Protein AF-A0A9E5YJZ0-F1 (afdb_monomer_lite)

Secondary structure (DSSP, 8-state):
-HHHHHHHHHHHHHHHS-HHHHHHHHHHHHHHHHHH-S-HHHHHHHHHHHHHHHGGGSTTS-HHHHHHHHHHHHHH--PPPHHHHHHHHHHHHHHHHHHHHHHHHHHHHHH--

Radius of gyration: 15.77 Å; chains: 1; bounding box: 38×22×45 Å

Structure (mmCIF, N/CA/C/O backbone):
data_AF-A0A9E5YJZ0-F1
#
_entry.id   AF-A0A9E5YJZ0-F1
#
loop_
_atom_site.group_PDB
_atom_site.id
_atom_site.type_symbol
_atom_site.label_atom_id
_atom_site.label_alt_id
_atom_site.label_comp_id
_atom_site.label_asym_id
_atom_site.label_entity_id
_atom_site.label_seq_id
_atom_site.pdbx_PDB_ins_code
_atom_site.Cartn_x
_atom_site.Cartn_y
_atom_site.Cartn_z
_atom_site.occupancy
_atom_site.B_iso_or_equiv
_atom_site.auth_seq_id
_atom_site.auth_comp_id
_atom_site.auth_asym_id
_atom_site.auth_atom_id
_atom_site.pdbx_PDB_model_num
ATOM 1 N N . ALA A 1 1 ? 14.600 -0.022 -10.840 1.00 78.31 1 ALA A N 1
ATOM 2 C CA . ALA A 1 1 ? 14.396 1.320 -10.249 1.00 78.31 1 ALA A CA 1
ATOM 3 C C . ALA A 1 1 ? 12.945 1.779 -10.395 1.00 78.31 1 ALA A C 1
ATOM 5 O O . ALA A 1 1 ? 12.278 1.919 -9.381 1.00 78.31 1 ALA A O 1
ATOM 6 N N . LEU A 1 2 ? 12.432 1.933 -11.625 1.00 86.62 2 LEU A N 1
ATOM 7 C CA . LEU A 1 2 ? 11.056 2.395 -11.870 1.00 86.62 2 LEU A CA 1
ATOM 8 C C . LEU A 1 2 ? 9.983 1.508 -11.215 1.00 86.62 2 LEU A C 1
ATOM 10 O O . LEU A 1 2 ? 9.104 2.020 -10.536 1.00 86.62 2 LEU A O 1
ATOM 14 N N . THR A 1 3 ? 10.104 0.184 -11.345 1.00 89.62 3 THR A N 1
ATOM 15 C CA . THR A 1 3 ? 9.226 -0.805 -10.697 1.00 89.62 3 THR A CA 1
ATOM 16 C C . THR A 1 3 ? 9.110 -0.556 -9.192 1.00 89.62 3 THR A C 1
ATOM 18 O O . THR A 1 3 ? 8.024 -0.346 -8.668 1.00 89.62 3 THR A O 1
ATOM 21 N N . SER A 1 4 ? 10.242 -0.500 -8.491 1.00 91.75 4 SER A N 1
ATOM 22 C CA . SER A 1 4 ? 10.279 -0.277 -7.044 1.00 91.75 4 SER A CA 1
ATOM 23 C C . SER A 1 4 ? 9.716 1.092 -6.650 1.00 91.75 4 SER A C 1
ATOM 25 O O . SER A 1 4 ? 9.058 1.196 -5.620 1.00 91.75 4 SER A O 1
ATOM 27 N N . LEU A 1 5 ? 9.931 2.125 -7.474 1.00 93.12 5 LEU A N 1
ATOM 28 C CA . LEU A 1 5 ? 9.386 3.465 -7.245 1.00 93.12 5 LEU A CA 1
ATOM 29 C C . LEU A 1 5 ? 7.857 3.478 -7.340 1.00 93.12 5 LEU A C 1
ATOM 31 O O . LEU A 1 5 ? 7.199 3.988 -6.439 1.00 93.12 5 LEU A O 1
ATOM 35 N N . VAL A 1 6 ? 7.293 2.888 -8.397 1.00 94.44 6 VAL A N 1
ATOM 36 C CA . VAL A 1 6 ? 5.836 2.782 -8.571 1.00 94.44 6 VAL A CA 1
ATOM 37 C C . VAL A 1 6 ? 5.223 1.951 -7.444 1.00 94.44 6 VAL A C 1
ATOM 39 O O . VAL A 1 6 ? 4.211 2.353 -6.873 1.00 94.44 6 VAL A O 1
ATOM 42 N N . PHE A 1 7 ? 5.860 0.836 -7.072 1.00 96.44 7 PHE A N 1
ATOM 43 C CA . PHE A 1 7 ? 5.400 -0.030 -5.986 1.00 96.44 7 PHE A CA 1
ATOM 44 C C . PHE A 1 7 ? 5.319 0.711 -4.649 1.00 96.44 7 PHE A C 1
ATOM 46 O O . PHE A 1 7 ? 4.267 0.774 -4.018 1.00 96.44 7 PHE A O 1
ATOM 53 N N . LEU A 1 8 ? 6.446 1.282 -4.215 1.00 96.06 8 LEU A N 1
ATOM 54 C CA . LEU A 1 8 ? 6.555 1.921 -2.908 1.00 96.06 8 LEU A CA 1
ATOM 55 C C . LEU A 1 8 ? 5.771 3.232 -2.871 1.00 96.06 8 LEU A C 1
ATOM 57 O O . LEU A 1 8 ? 5.096 3.504 -1.885 1.00 96.06 8 LEU A O 1
ATOM 61 N N . GLY A 1 9 ? 5.811 4.015 -3.952 1.00 96.00 9 GLY A N 1
ATOM 62 C CA . GLY A 1 9 ? 5.064 5.265 -4.064 1.00 96.00 9 GLY A CA 1
ATOM 63 C C . GLY A 1 9 ? 3.558 5.041 -3.968 1.00 96.00 9 GLY A C 1
ATOM 64 O O . GLY A 1 9 ? 2.902 5.662 -3.133 1.00 96.00 9 GLY A O 1
ATOM 65 N N . SER A 1 10 ? 3.013 4.108 -4.756 1.00 96.56 10 SER A N 1
ATOM 66 C CA . SER A 1 10 ? 1.582 3.779 -4.690 1.00 96.56 10 SER A CA 1
ATOM 67 C C . SER A 1 10 ? 1.179 3.208 -3.331 1.00 96.56 10 SER A C 1
ATOM 69 O O . SER A 1 10 ? 0.132 3.586 -2.813 1.00 96.56 10 SER A O 1
ATOM 71 N N . GLY A 1 11 ? 2.019 2.377 -2.707 1.00 96.38 11 GLY A N 1
ATOM 72 C CA . GLY A 1 11 ? 1.740 1.837 -1.377 1.00 96.38 11 GLY A CA 1
ATOM 73 C C . GLY A 1 11 ? 1.741 2.888 -0.268 1.00 96.38 11 GLY A C 1
ATOM 74 O O . GLY A 1 11 ? 0.832 2.902 0.558 1.00 96.38 11 GLY A O 1
ATOM 75 N N . ILE A 1 12 ? 2.704 3.815 -0.270 1.00 95.69 12 ILE A N 1
ATOM 76 C CA . ILE A 1 12 ? 2.750 4.911 0.710 1.00 95.69 12 ILE A CA 1
ATOM 77 C C . ILE A 1 12 ? 1.539 5.828 0.533 1.00 95.69 12 ILE A C 1
ATOM 79 O O . ILE A 1 12 ? 0.864 6.140 1.511 1.00 95.69 12 ILE A O 1
ATOM 83 N N . ILE A 1 13 ? 1.225 6.228 -0.701 1.00 96.31 13 ILE A N 1
ATOM 84 C CA . ILE A 1 13 ? 0.072 7.099 -0.964 1.00 96.31 13 ILE A CA 1
ATOM 85 C C . ILE A 1 13 ? -1.226 6.380 -0.576 1.00 96.31 13 ILE A C 1
ATOM 87 O O . ILE A 1 13 ? -2.079 6.978 0.078 1.00 96.31 13 ILE A O 1
ATOM 91 N N . SER A 1 14 ? -1.352 5.088 -0.894 1.00 96.19 14 SER A N 1
ATOM 92 C CA . SER A 1 14 ? -2.529 4.297 -0.527 1.00 96.19 14 SER A CA 1
ATOM 93 C C . SER A 1 14 ? -2.634 4.023 0.970 1.00 96.19 14 SER A C 1
ATOM 95 O O . SER A 1 14 ? -3.719 3.777 1.474 1.00 96.19 14 SER A O 1
ATOM 97 N N . SER A 1 15 ? -1.544 4.118 1.729 1.00 94.38 15 SER A N 1
ATOM 98 C CA . SER A 1 15 ? -1.656 4.084 3.188 1.00 94.38 15 SER A CA 1
ATOM 99 C C . SER A 1 15 ? -2.398 5.309 3.738 1.00 94.38 15 SER A C 1
ATOM 101 O O . SER A 1 15 ? -2.937 5.245 4.834 1.00 94.38 15 SER A O 1
ATOM 103 N N . CYS A 1 16 ? -2.485 6.410 2.989 1.00 93.88 16 CYS A N 1
ATOM 104 C CA . CYS A 1 16 ? -3.216 7.616 3.388 1.00 93.88 16 CYS A CA 1
ATOM 105 C C . CYS A 1 16 ? -4.559 7.782 2.661 1.00 93.88 16 CYS A C 1
ATOM 107 O O . 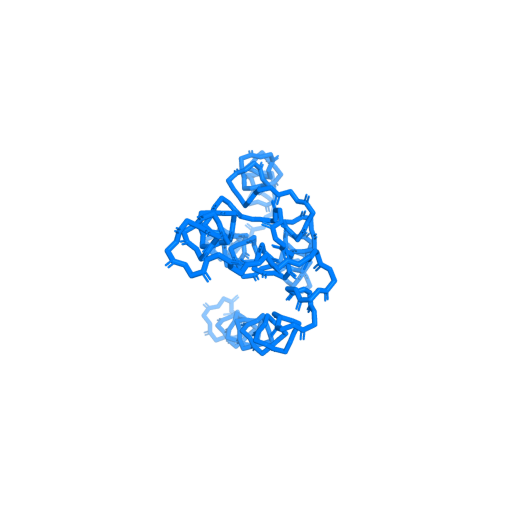CYS A 1 16 ? -5.435 8.485 3.161 1.00 93.88 16 CYS A O 1
ATOM 109 N N . LEU A 1 17 ? -4.709 7.180 1.480 1.00 93.12 17 LEU A N 1
ATOM 110 C CA . LEU A 1 17 ? -5.855 7.328 0.580 1.00 93.12 17 LEU A CA 1
ATOM 111 C C . LEU A 1 17 ? -6.370 5.957 0.143 1.00 93.12 17 LEU A C 1
ATOM 113 O O . LEU A 1 17 ? -5.594 5.022 0.018 1.00 93.12 17 LEU A O 1
ATOM 117 N N . ASP A 1 18 ? -7.656 5.845 -0.179 1.00 93.75 18 ASP A N 1
ATOM 118 C CA . ASP A 1 18 ? -8.214 4.577 -0.656 1.00 93.75 18 ASP A CA 1
ATOM 119 C C . ASP A 1 18 ? -7.482 4.046 -1.905 1.00 93.75 18 ASP A C 1
ATOM 121 O O . ASP A 1 18 ? -7.199 4.787 -2.856 1.00 93.75 18 ASP A O 1
ATOM 125 N N . ASN A 1 19 ? -7.188 2.745 -1.908 1.00 94.50 19 ASN A N 1
ATOM 126 C CA . ASN A 1 19 ? -6.443 2.080 -2.977 1.00 94.50 19 ASN A CA 1
ATOM 127 C C . ASN A 1 19 ? -7.081 2.252 -4.365 1.00 94.50 19 ASN A C 1
ATOM 129 O O . ASN A 1 19 ? -6.348 2.378 -5.350 1.00 94.50 19 ASN A O 1
ATOM 133 N N . VAL A 1 20 ? -8.412 2.330 -4.470 1.00 94.62 20 VAL A N 1
ATOM 134 C CA . VAL A 1 20 ? -9.093 2.571 -5.754 1.00 94.62 20 VAL A CA 1
ATOM 135 C C . VAL A 1 20 ? -8.791 3.975 -6.271 1.00 94.62 20 VAL A C 1
ATOM 137 O O . VAL A 1 20 ? -8.488 4.143 -7.455 1.00 94.62 20 VAL A O 1
ATOM 140 N N . VAL A 1 21 ? -8.813 4.978 -5.389 1.00 94.44 21 VAL A N 1
ATOM 141 C CA . VAL A 1 21 ? -8.511 6.374 -5.741 1.00 94.44 21 VAL A CA 1
ATOM 142 C C . VAL A 1 21 ? -7.060 6.511 -6.193 1.00 94.44 21 VAL A C 1
ATOM 144 O O . VAL A 1 21 ? -6.796 7.141 -7.218 1.00 94.44 21 VAL A O 1
ATOM 147 N N . VAL A 1 22 ? -6.121 5.882 -5.477 1.00 96.25 22 VAL A N 1
ATOM 148 C CA . VAL A 1 22 ? -4.694 5.917 -5.836 1.00 96.25 22 VAL A CA 1
ATOM 149 C C . VAL A 1 22 ? -4.447 5.267 -7.190 1.00 96.25 22 VAL A C 1
ATOM 151 O O . VAL A 1 22 ? -3.768 5.856 -8.034 1.00 96.25 22 VAL A O 1
ATOM 154 N N . VAL A 1 23 ? -5.021 4.087 -7.433 1.00 96.50 23 VAL A N 1
ATOM 155 C CA . VAL A 1 23 ? -4.900 3.420 -8.735 1.00 96.50 23 VAL A CA 1
ATOM 156 C C . VAL A 1 23 ? -5.480 4.310 -9.829 1.00 96.50 23 VAL A C 1
ATOM 158 O O . VAL A 1 23 ? -4.773 4.601 -10.792 1.00 96.50 23 VAL A O 1
ATOM 161 N N . ALA A 1 24 ? -6.708 4.809 -9.662 1.00 96.75 24 ALA A N 1
ATOM 162 C CA . ALA A 1 24 ? -7.377 5.647 -10.654 1.00 96.75 24 ALA A CA 1
ATOM 163 C C . ALA A 1 24 ? -6.576 6.915 -10.995 1.00 96.75 24 ALA A C 1
ATOM 165 O O . ALA A 1 24 ? -6.387 7.224 -12.173 1.00 96.75 24 ALA A O 1
ATOM 166 N N . ALA A 1 25 ? -6.046 7.604 -9.982 1.00 96.06 25 ALA A N 1
ATOM 167 C CA . ALA A 1 25 ? -5.225 8.801 -10.163 1.00 96.06 25 ALA A CA 1
ATOM 168 C C . ALA A 1 25 ? -3.887 8.507 -10.863 1.00 96.06 25 ALA A C 1
ATOM 170 O O . ALA A 1 25 ? -3.358 9.359 -11.576 1.00 96.06 25 ALA A O 1
ATOM 171 N N . THR A 1 26 ? -3.348 7.297 -10.692 1.00 96.06 26 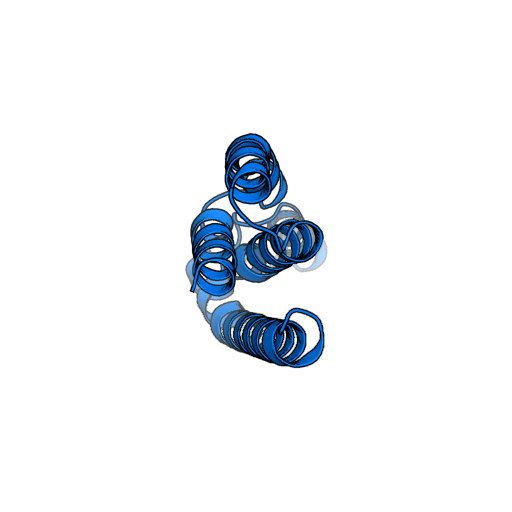THR A N 1
ATOM 172 C CA . THR A 1 26 ? -2.038 6.911 -11.240 1.00 96.06 26 THR A CA 1
ATOM 173 C C . THR A 1 26 ? -2.138 6.294 -12.642 1.00 96.06 26 THR A C 1
ATOM 175 O O . THR A 1 26 ? -1.129 6.220 -13.339 1.00 96.06 26 THR A O 1
ATOM 178 N N . ILE A 1 27 ? -3.333 5.912 -13.120 1.00 95.19 27 ILE A N 1
ATOM 179 C CA . ILE A 1 27 ? -3.554 5.397 -14.489 1.00 95.19 27 ILE A CA 1
ATOM 180 C C . ILE A 1 27 ? -2.872 6.243 -15.583 1.00 95.19 27 ILE A C 1
ATOM 182 O O . ILE A 1 27 ? -2.159 5.646 -16.395 1.00 95.19 27 ILE A O 1
ATOM 186 N N . PRO A 1 28 ? -3.062 7.579 -15.672 1.00 94.44 28 PRO A N 1
ATOM 187 C CA . PRO A 1 28 ? -2.413 8.374 -16.718 1.00 94.44 28 PRO A CA 1
ATOM 188 C C . PRO A 1 28 ? -0.884 8.318 -16.613 1.00 94.44 28 PRO A C 1
ATOM 190 O O . PRO A 1 28 ? -0.214 8.096 -17.615 1.00 94.44 28 PRO A O 1
ATOM 193 N N . ILE A 1 29 ? -0.343 8.381 -15.392 1.00 93.00 29 ILE A N 1
ATOM 194 C CA . ILE A 1 29 ? 1.101 8.305 -15.133 1.00 93.00 29 ILE A CA 1
ATOM 195 C C . ILE A 1 29 ? 1.660 6.958 -15.605 1.00 93.00 29 ILE A C 1
ATOM 197 O O . ILE A 1 29 ? 2.687 6.916 -16.279 1.00 93.00 29 ILE A O 1
ATOM 201 N N . ILE A 1 30 ? 0.983 5.845 -15.298 1.00 93.75 30 ILE A N 1
ATOM 202 C CA . ILE A 1 30 ? 1.410 4.522 -15.772 1.00 93.75 30 ILE A CA 1
ATOM 203 C C . ILE A 1 30 ? 1.376 4.448 -17.297 1.00 93.75 30 ILE A C 1
ATOM 205 O O . ILE A 1 30 ? 2.320 3.928 -17.885 1.00 93.75 30 ILE A O 1
ATOM 209 N N . LYS A 1 31 ? 0.342 4.985 -17.955 1.00 92.06 31 LYS A N 1
ATOM 210 C CA . LYS A 1 31 ? 0.262 4.995 -19.426 1.00 92.06 31 LYS A CA 1
ATOM 211 C C . LYS A 1 31 ? 1.438 5.740 -20.062 1.00 92.06 31 LYS A C 1
ATOM 213 O O . LYS A 1 31 ? 2.026 5.217 -21.008 1.00 92.06 31 LYS A O 1
ATOM 218 N N . ASP A 1 32 ? 1.821 6.886 -19.509 1.00 91.44 32 ASP A N 1
ATOM 219 C CA . ASP A 1 32 ? 2.967 7.658 -20.001 1.00 91.44 32 ASP A CA 1
ATOM 220 C C . ASP A 1 32 ? 4.290 6.909 -19.776 1.00 91.44 32 ASP A C 1
ATOM 222 O O . ASP A 1 32 ? 5.122 6.816 -20.680 1.00 91.44 32 ASP A O 1
ATOM 226 N N . LEU A 1 33 ? 4.464 6.280 -18.607 1.00 90.12 33 LEU A N 1
ATOM 227 C CA . LEU A 1 33 ? 5.645 5.465 -18.292 1.00 90.12 33 LEU A CA 1
ATOM 228 C C . LEU A 1 33 ? 5.773 4.225 -19.192 1.00 90.12 33 LEU A C 1
ATOM 230 O O . LEU A 1 33 ? 6.878 3.816 -19.544 1.00 90.12 33 LEU A O 1
ATOM 234 N N . ILE A 1 34 ? 4.646 3.634 -19.576 1.00 88.94 34 ILE A N 1
ATOM 235 C CA . ILE A 1 34 ? 4.553 2.500 -20.504 1.00 88.94 34 ILE A CA 1
ATOM 236 C C . ILE A 1 34 ? 4.895 2.914 -21.940 1.00 88.94 34 ILE A C 1
ATOM 238 O O . ILE A 1 34 ? 5.399 2.094 -22.708 1.00 88.94 34 ILE A O 1
ATOM 242 N N . ALA A 1 35 ? 4.628 4.162 -22.329 1.00 84.62 35 ALA A N 1
ATOM 243 C CA . ALA A 1 35 ? 4.965 4.661 -23.661 1.00 84.62 35 ALA A CA 1
ATOM 244 C C . ALA A 1 35 ? 6.483 4.810 -23.857 1.00 84.62 35 ALA A C 1
ATOM 246 O O . ALA A 1 35 ? 6.986 4.611 -24.961 1.00 84.62 35 ALA A O 1
ATOM 247 N N . ILE A 1 36 ? 7.210 5.111 -22.778 1.00 82.88 36 ILE A N 1
ATOM 248 C CA . ILE A 1 36 ? 8.667 5.312 -22.786 1.00 82.88 36 ILE A CA 1
ATOM 249 C C . ILE A 1 36 ? 9.470 4.069 -22.373 1.00 82.88 36 ILE A C 1
ATOM 251 O O . ILE A 1 36 ? 10.693 4.070 -22.497 1.00 82.88 36 ILE A O 1
ATOM 255 N N . ASN A 1 37 ? 8.821 3.016 -21.862 1.00 74.88 37 ASN A N 1
ATOM 256 C CA . ASN A 1 37 ? 9.494 1.850 -21.289 1.00 74.88 37 ASN A CA 1
ATOM 257 C C . ASN A 1 37 ? 8.942 0.527 -21.851 1.00 74.88 37 ASN A C 1
ATOM 259 O O . ASN A 1 37 ? 7.739 0.353 -22.018 1.00 74.88 37 ASN A O 1
ATOM 263 N N . GLN A 1 38 ? 9.823 -0.440 -22.116 1.00 66.75 38 GLN A N 1
ATOM 264 C CA . GLN A 1 38 ? 9.470 -1.729 -22.735 1.00 66.75 38 GLN A CA 1
ATOM 265 C C . GLN A 1 38 ? 8.696 -2.668 -21.784 1.00 66.75 38 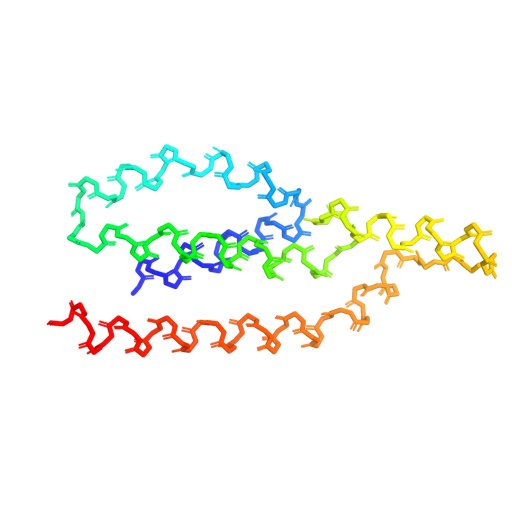GLN A C 1
ATOM 267 O O . GLN A 1 38 ? 8.072 -3.632 -22.220 1.00 66.75 38 GLN A O 1
ATOM 272 N N . VAL A 1 39 ? 8.683 -2.376 -20.480 1.00 69.19 39 VAL A N 1
ATOM 273 C CA . VAL A 1 39 ? 8.184 -3.268 -19.419 1.00 69.19 39 VAL A CA 1
ATOM 274 C C . VAL A 1 39 ? 6.715 -2.965 -19.089 1.00 69.19 39 VAL A C 1
ATOM 276 O O . VAL A 1 39 ? 6.359 -2.605 -17.964 1.00 69.19 39 VAL A O 1
ATOM 279 N N . ARG A 1 40 ? 5.854 -3.052 -20.109 1.00 76.69 40 ARG A N 1
ATOM 280 C CA . ARG A 1 40 ? 4.484 -2.511 -20.055 1.00 76.69 40 ARG A CA 1
ATOM 281 C C . ARG A 1 40 ? 3.586 -3.184 -19.024 1.00 76.69 40 ARG A C 1
ATOM 283 O O . ARG A 1 40 ? 2.933 -2.511 -18.235 1.00 76.69 40 ARG A O 1
ATOM 290 N N . GLU A 1 41 ? 3.537 -4.510 -19.041 1.00 83.31 41 GLU A N 1
ATOM 291 C CA . GLU A 1 41 ? 2.586 -5.265 -18.220 1.00 83.31 41 GLU A CA 1
ATOM 292 C C . GLU A 1 41 ? 2.960 -5.234 -16.742 1.00 83.31 41 GLU A C 1
ATOM 294 O O . GLU A 1 41 ? 2.097 -5.146 -15.871 1.00 83.31 41 GLU A O 1
ATOM 299 N N . MET A 1 42 ? 4.259 -5.235 -16.448 1.00 88.69 42 MET A N 1
ATOM 300 C CA . MET A 1 42 ? 4.745 -5.269 -15.078 1.00 88.69 42 MET A CA 1
ATOM 301 C C . MET A 1 42 ? 4.343 -4.019 -14.287 1.00 88.69 42 MET A C 1
ATOM 303 O O . MET A 1 42 ? 3.984 -4.136 -13.121 1.00 88.69 42 MET A O 1
ATOM 307 N N . LEU A 1 43 ? 4.356 -2.831 -14.904 1.00 91.94 43 LEU A N 1
ATOM 308 C CA . LEU A 1 43 ? 4.006 -1.582 -14.217 1.00 91.94 43 LEU A CA 1
ATOM 309 C C . LEU A 1 43 ? 2.561 -1.579 -13.693 1.00 91.94 43 LEU A C 1
ATOM 311 O O . LEU A 1 43 ? 2.319 -1.057 -12.605 1.00 91.94 43 LEU A O 1
ATOM 315 N N . TRP A 1 44 ? 1.626 -2.216 -14.406 1.00 93.31 44 TRP A N 1
ATOM 316 C CA . TRP A 1 44 ? 0.243 -2.375 -13.944 1.00 93.31 44 TRP A CA 1
ATOM 317 C C . TRP A 1 44 ? 0.149 -3.251 -12.701 1.00 93.31 44 TRP A C 1
ATOM 319 O O . TRP A 1 44 ? -0.499 -2.874 -11.724 1.00 93.31 44 TRP A O 1
ATOM 329 N N . TRP A 1 45 ? 0.831 -4.396 -12.714 1.00 93.81 45 TRP A N 1
ATOM 330 C CA . TRP A 1 45 ? 0.850 -5.308 -11.572 1.00 93.81 45 TRP A CA 1
ATOM 331 C C . TRP A 1 45 ? 1.486 -4.664 -10.351 1.00 93.81 45 TRP A C 1
ATOM 333 O O . TRP A 1 45 ? 0.984 -4.776 -9.239 1.00 93.81 45 TRP A O 1
ATOM 343 N N . VAL A 1 46 ? 2.572 -3.938 -10.562 1.00 94.94 46 VAL A N 1
ATOM 344 C CA . VAL A 1 46 ? 3.322 -3.327 -9.474 1.00 94.94 46 VAL A CA 1
ATOM 345 C C . VAL A 1 46 ? 2.538 -2.166 -8.851 1.00 94.94 46 VAL A C 1
ATOM 347 O O . VAL A 1 46 ? 2.548 -2.030 -7.629 1.00 94.94 46 VAL A O 1
ATOM 350 N N . LEU A 1 47 ? 1.800 -1.385 -9.652 1.00 96.44 47 LEU A N 1
ATOM 351 C CA . LEU A 1 47 ? 0.836 -0.399 -9.147 1.00 96.44 47 LEU A CA 1
ATOM 352 C C . LEU A 1 47 ? -0.278 -1.075 -8.332 1.00 96.44 47 LEU A C 1
ATOM 354 O O . LEU A 1 47 ? -0.563 -0.645 -7.216 1.00 96.44 47 LEU A O 1
ATOM 358 N N . LEU A 1 48 ? -0.896 -2.128 -8.878 1.00 95.56 48 LEU A N 1
ATOM 359 C CA . LEU A 1 48 ? -2.004 -2.836 -8.234 1.00 95.56 48 LEU A CA 1
ATOM 360 C C . LEU A 1 48 ? -1.591 -3.398 -6.868 1.00 95.56 48 LEU A C 1
ATOM 362 O O . LEU A 1 48 ? -2.251 -3.149 -5.863 1.00 95.56 48 LEU A O 1
ATOM 366 N N . PHE A 1 49 ? -0.484 -4.141 -6.825 1.00 96.25 49 PHE A N 1
ATOM 367 C CA . PHE A 1 49 ? 0.012 -4.749 -5.594 1.00 96.25 49 PHE A CA 1
ATOM 368 C C . PHE A 1 49 ? 0.540 -3.703 -4.609 1.00 96.25 49 PHE A C 1
ATOM 370 O O . PHE A 1 49 ? 0.305 -3.838 -3.410 1.00 96.25 49 PHE A O 1
ATOM 377 N N . GLY A 1 50 ? 1.214 -2.657 -5.098 1.00 96.50 50 GLY A N 1
ATOM 378 C CA . GLY A 1 50 ? 1.694 -1.558 -4.264 1.00 96.50 50 GLY A CA 1
ATOM 379 C C . GLY A 1 50 ? 0.543 -0.865 -3.540 1.00 96.50 50 GLY A C 1
ATOM 380 O O . GLY A 1 50 ? 0.534 -0.832 -2.309 1.00 96.50 50 GLY A O 1
ATOM 381 N N . ALA A 1 51 ? -0.467 -0.405 -4.283 1.00 97.00 51 ALA A N 1
ATOM 382 C CA . ALA A 1 51 ? -1.642 0.256 -3.718 1.00 97.00 51 ALA A CA 1
ATOM 383 C C . ALA A 1 51 ? -2.426 -0.666 -2.767 1.00 97.00 51 ALA A C 1
ATOM 385 O O . ALA A 1 51 ? -2.681 -0.301 -1.622 1.00 97.00 51 ALA A O 1
ATOM 386 N N . CYS A 1 52 ? -2.759 -1.890 -3.187 1.00 95.31 52 CYS A N 1
ATOM 387 C CA . CYS A 1 52 ? -3.567 -2.796 -2.366 1.00 95.31 52 CYS A CA 1
ATOM 388 C C . CYS A 1 52 ? -2.865 -3.252 -1.080 1.00 95.31 52 CYS A C 1
ATOM 390 O O . CYS A 1 52 ? -3.522 -3.385 -0.051 1.00 95.31 52 CYS A O 1
ATOM 392 N N . PHE A 1 53 ? -1.553 -3.503 -1.108 1.00 96.19 53 PHE A N 1
ATOM 393 C CA . PHE A 1 53 ? -0.833 -3.924 0.099 1.00 96.19 53 PHE A CA 1
ATOM 394 C C . PHE A 1 53 ? -0.485 -2.744 1.003 1.00 96.19 53 PHE A C 1
ATOM 396 O O . PHE A 1 53 ? -0.569 -2.879 2.222 1.00 96.19 53 PHE A O 1
ATOM 403 N N . GLY A 1 54 ? -0.158 -1.584 0.431 1.00 95.44 54 GLY A N 1
ATOM 404 C CA . GLY A 1 54 ? 0.080 -0.367 1.206 1.00 95.44 54 GLY A CA 1
ATOM 405 C C . GLY A 1 54 ? -1.176 0.169 1.898 1.00 95.44 54 GLY A C 1
ATOM 406 O O . GLY A 1 54 ? -1.096 0.616 3.042 1.00 95.44 54 GLY A O 1
ATOM 407 N N . GLY A 1 55 ? -2.347 0.045 1.264 1.00 95.56 55 GLY A N 1
ATOM 408 C CA . GLY A 1 55 ? -3.634 0.466 1.831 1.00 95.56 55 GLY A CA 1
ATOM 409 C C . GLY A 1 55 ? -4.049 -0.262 3.113 1.00 95.56 55 GLY A C 1
ATOM 410 O O . GLY A 1 55 ? -4.876 0.244 3.867 1.00 95.56 55 GLY A O 1
ATOM 411 N N . ASN A 1 56 ? -3.434 -1.405 3.424 1.00 96.06 56 ASN A N 1
ATOM 412 C CA . ASN A 1 56 ? -3.703 -2.148 4.658 1.00 96.06 56 ASN A CA 1
ATOM 413 C C . ASN A 1 56 ? -3.018 -1.552 5.900 1.00 96.06 56 ASN A C 1
ATOM 415 O O . ASN A 1 56 ? -3.413 -1.865 7.025 1.00 96.06 56 ASN A O 1
ATOM 419 N N . LEU A 1 57 ? -2.020 -0.680 5.713 1.00 96.44 57 LEU A N 1
ATOM 420 C CA . LEU A 1 57 ? -1.227 -0.113 6.806 1.00 96.44 57 LEU A CA 1
ATOM 421 C C . LEU A 1 57 ? -2.041 0.810 7.724 1.00 96.44 57 LEU A C 1
ATOM 423 O O . LEU A 1 57 ? -1.739 0.934 8.908 1.00 96.44 57 LEU A O 1
ATOM 427 N N . THR A 1 58 ? -3.071 1.478 7.206 1.00 96.12 58 THR A N 1
ATOM 428 C CA . THR A 1 58 ? -3.919 2.358 8.017 1.00 96.12 58 THR A CA 1
ATOM 429 C C . THR A 1 58 ? -5.389 1.993 7.880 1.00 96.12 58 THR A C 1
ATOM 431 O O . THR A 1 58 ? -5.818 1.394 6.897 1.00 96.12 58 THR A O 1
ATOM 434 N N . ILE A 1 59 ? -6.189 2.405 8.866 1.00 95.00 59 ILE A N 1
ATOM 435 C CA . ILE A 1 59 ? -7.643 2.190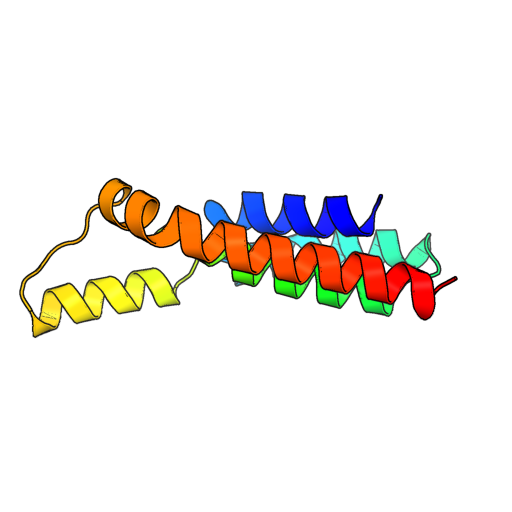 8.855 1.00 95.00 59 ILE A CA 1
ATOM 436 C C . ILE A 1 59 ? -8.297 2.824 7.624 1.00 95.00 59 ILE A C 1
ATOM 438 O O . ILE A 1 59 ? -9.247 2.274 7.086 1.00 95.00 59 ILE A O 1
ATOM 442 N N . ILE A 1 60 ? -7.808 3.986 7.192 1.00 94.25 60 ILE A N 1
ATOM 443 C CA . ILE A 1 60 ? -8.430 4.781 6.125 1.00 94.25 60 ILE A CA 1
ATOM 444 C C . ILE A 1 60 ? -7.929 4.410 4.724 1.00 94.25 60 ILE A C 1
ATOM 446 O O . ILE A 1 60 ? -8.531 4.832 3.743 1.00 94.25 60 ILE A O 1
ATOM 450 N N . GLY A 1 61 ? -6.842 3.638 4.624 1.00 92.31 61 GLY A N 1
ATOM 451 C CA . GLY A 1 61 ? -6.209 3.291 3.348 1.00 92.31 61 GLY A CA 1
ATOM 452 C C . GLY A 1 61 ? -7.014 2.318 2.482 1.00 92.31 61 GLY A C 1
ATOM 453 O O . GLY A 1 61 ? -6.729 2.157 1.296 1.00 92.31 61 GLY A O 1
ATOM 454 N N . SER A 1 62 ? -8.040 1.676 3.047 1.00 94.56 62 SER A N 1
ATOM 455 C CA . SER A 1 62 ? -8.983 0.861 2.287 1.00 94.56 62 SER A CA 1
ATOM 456 C C . SER A 1 62 ? -10.357 0.840 2.939 1.00 94.56 62 SER A C 1
ATOM 458 O O . SER A 1 62 ? -10.492 0.709 4.160 1.00 94.56 62 SER A O 1
ATOM 460 N N . THR A 1 63 ? -11.393 0.859 2.104 1.00 93.81 63 THR A N 1
ATOM 461 C CA . THR A 1 63 ? -12.780 0.636 2.536 1.00 93.81 63 THR A CA 1
ATOM 462 C C . THR A 1 63 ? -12.974 -0.666 3.323 1.00 93.81 63 THR A C 1
ATOM 464 O O . THR A 1 63 ? -13.752 -0.689 4.277 1.00 93.81 63 THR A O 1
ATOM 467 N N . ALA A 1 64 ? -12.229 -1.731 3.004 1.00 94.00 64 ALA A N 1
ATOM 468 C CA . ALA A 1 64 ? -12.309 -3.005 3.721 1.00 94.00 64 ALA A CA 1
ATOM 469 C C . ALA A 1 64 ? -11.906 -2.878 5.202 1.00 94.00 64 ALA A C 1
ATOM 471 O O . ALA A 1 64 ? -12.544 -3.480 6.067 1.00 94.00 64 ALA A O 1
ATOM 472 N N . ASN A 1 65 ? -10.898 -2.056 5.509 1.00 95.12 65 ASN A N 1
ATOM 473 C CA . ASN A 1 65 ? -10.420 -1.841 6.879 1.00 95.12 65 ASN A CA 1
ATOM 474 C C . ASN A 1 65 ? -11.484 -1.125 7.721 1.00 95.12 65 ASN A C 1
ATOM 476 O O . ASN A 1 65 ? -11.761 -1.515 8.857 1.00 95.12 65 ASN A O 1
ATOM 480 N N . ILE A 1 66 ? -12.135 -0.119 7.130 1.00 94.00 66 ILE A N 1
ATOM 481 C CA . ILE A 1 66 ?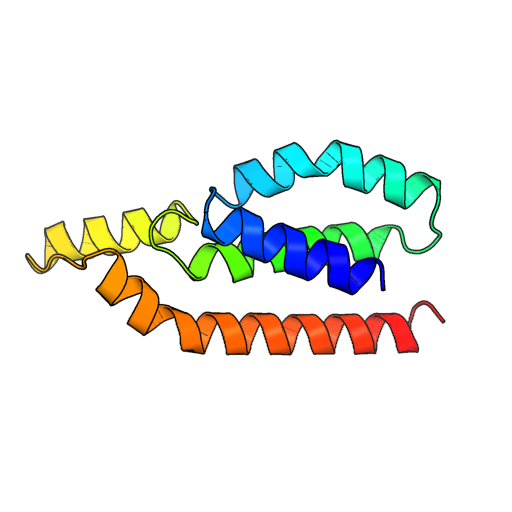 -13.244 0.617 7.751 1.00 94.00 66 ILE A CA 1
ATOM 482 C C . ILE A 1 66 ? -14.425 -0.325 8.017 1.00 94.00 66 ILE A C 1
ATOM 484 O O . ILE A 1 66 ? -14.980 -0.320 9.116 1.00 94.00 66 ILE A O 1
ATOM 488 N N . ILE A 1 67 ? -14.786 -1.173 7.047 1.00 95.00 67 ILE A N 1
ATOM 489 C CA . ILE A 1 67 ? -15.869 -2.157 7.202 1.00 95.00 67 ILE A CA 1
ATOM 490 C C . ILE A 1 67 ? -15.534 -3.175 8.299 1.00 95.00 67 ILE A C 1
ATOM 492 O O . ILE A 1 67 ? -16.412 -3.522 9.093 1.00 95.00 67 ILE A O 1
ATOM 496 N N . ALA A 1 68 ? -14.282 -3.633 8.384 1.00 94.19 68 ALA A N 1
ATOM 497 C CA . ALA A 1 68 ? -13.844 -4.569 9.417 1.00 94.19 68 ALA A CA 1
ATOM 498 C C . ALA A 1 68 ? -14.024 -3.980 10.824 1.00 94.19 68 ALA A C 1
ATOM 500 O O . ALA A 1 68 ? -14.582 -4.641 11.702 1.00 94.19 68 ALA A O 1
ATOM 501 N N . ILE A 1 69 ? -13.623 -2.721 11.026 1.00 94.81 69 ILE A N 1
ATOM 502 C CA . ILE A 1 69 ? -13.812 -2.027 12.307 1.00 94.81 69 ILE A CA 1
ATOM 503 C C . ILE A 1 69 ? -15.290 -1.761 12.580 1.00 94.81 69 ILE A C 1
ATOM 505 O O . ILE A 1 69 ? -15.749 -2.048 13.681 1.00 94.81 69 ILE A O 1
ATOM 509 N N . GLY A 1 70 ? -16.061 -1.307 11.590 1.00 94.25 70 GLY A N 1
ATOM 510 C CA . GLY A 1 70 ? -17.499 -1.087 11.762 1.00 94.25 70 GLY A CA 1
ATOM 511 C C . GLY A 1 70 ? -18.254 -2.370 12.128 1.00 94.25 70 GLY A C 1
ATOM 512 O O . GLY A 1 70 ? -19.170 -2.347 12.948 1.00 94.25 70 GLY A O 1
ATOM 513 N N . THR A 1 71 ? -17.832 -3.511 11.578 1.00 94.88 71 THR A N 1
ATOM 514 C CA . THR A 1 71 ? -18.389 -4.826 11.933 1.00 94.88 71 THR A CA 1
ATOM 515 C C . THR A 1 71 ? -17.989 -5.228 13.354 1.00 94.88 71 THR A C 1
ATOM 517 O O . THR A 1 71 ? -18.833 -5.680 14.125 1.00 94.88 71 THR A O 1
ATOM 520 N N . LEU A 1 72 ? -16.730 -5.007 13.746 1.00 94.75 72 LEU A N 1
ATOM 521 C CA . LEU A 1 72 ? -16.257 -5.277 15.107 1.00 94.75 72 LEU A CA 1
ATOM 522 C C . LEU A 1 72 ? -16.978 -4.417 16.159 1.00 94.75 72 LEU A C 1
ATOM 524 O O . LEU A 1 72 ? -17.370 -4.927 17.213 1.00 94.75 72 LEU A O 1
ATOM 528 N N . GLU A 1 73 ? -17.184 -3.135 15.870 1.00 94.44 73 GLU A N 1
ATOM 529 C CA . GLU A 1 73 ? -17.925 -2.212 16.731 1.00 94.44 73 GLU A CA 1
ATOM 530 C C . GLU A 1 73 ? -19.381 -2.654 16.886 1.00 94.44 73 GLU A C 1
ATOM 532 O O . GLU A 1 73 ? -19.898 -2.693 18.006 1.00 94.44 73 GLU A O 1
ATOM 537 N N . LYS A 1 74 ? -20.019 -3.059 15.782 1.00 94.38 74 LYS A N 1
ATOM 538 C CA . LYS A 1 74 ? -21.400 -3.548 15.775 1.00 94.38 74 LYS A CA 1
ATOM 539 C C . LYS A 1 74 ? -21.569 -4.848 16.567 1.00 94.38 74 LYS A C 1
ATOM 541 O O . LYS A 1 74 ? -22.477 -4.936 17.393 1.00 94.38 74 LYS A O 1
ATOM 546 N N . ASP A 1 75 ? -20.708 -5.837 16.337 1.00 95.75 75 ASP A N 1
ATOM 547 C CA . ASP A 1 75 ? -20.911 -7.197 16.851 1.00 95.75 75 ASP A CA 1
ATOM 548 C C . ASP A 1 75 ? -20.306 -7.405 18.245 1.00 95.75 75 ASP A C 1
ATOM 550 O O . ASP A 1 75 ? -20.849 -8.155 19.059 1.00 95.75 75 ASP A O 1
ATOM 554 N N . ARG A 1 76 ? -19.175 -6.751 18.543 1.00 91.94 76 ARG A N 1
ATOM 555 C CA . ARG A 1 76 ? -18.427 -6.950 19.797 1.00 91.94 76 ARG A CA 1
ATOM 556 C C . ARG A 1 76 ? -18.375 -5.725 20.701 1.00 91.94 76 ARG A C 1
ATOM 558 O O . ARG A 1 76 ? -17.825 -5.834 21.795 1.00 91.94 76 ARG A O 1
ATOM 565 N N . LYS A 1 77 ? -18.943 -4.581 20.291 1.00 91.69 77 LYS A N 1
ATOM 566 C CA . LYS A 1 77 ? -18.881 -3.305 21.036 1.00 91.69 77 LYS A CA 1
ATOM 567 C C . LYS A 1 77 ? -17.443 -2.884 21.377 1.00 91.69 77 LYS A C 1
ATOM 569 O O . LYS A 1 77 ? -17.206 -2.230 22.391 1.00 91.69 77 LYS A O 1
ATOM 574 N N . GLN A 1 78 ? -16.481 -3.291 20.548 1.00 91.75 78 GLN A N 1
ATOM 575 C CA . GLN A 1 78 ? -15.069 -2.945 20.683 1.00 91.75 78 GLN A CA 1
ATOM 576 C C . GLN A 1 78 ? -14.698 -1.915 19.623 1.00 91.75 78 GLN A C 1
ATOM 578 O O . GLN A 1 78 ? -14.917 -2.146 18.440 1.00 91.75 78 GLN A O 1
ATOM 583 N N . THR A 1 79 ? -14.100 -0.810 20.054 1.00 89.94 79 THR A N 1
ATOM 584 C CA . THR A 1 79 ? -13.619 0.259 19.172 1.00 89.94 79 THR A CA 1
ATOM 585 C C . THR A 1 79 ? -12.108 0.148 19.011 1.00 89.94 79 THR A C 1
ATOM 587 O O . THR A 1 79 ? -11.387 0.136 20.014 1.00 89.94 79 THR A O 1
ATOM 590 N N . ILE A 1 80 ? -11.615 0.115 17.775 1.00 92.81 80 ILE A N 1
ATOM 591 C CA . ILE A 1 80 ? -10.177 0.171 17.478 1.00 92.81 80 ILE A CA 1
ATOM 592 C C . ILE A 1 80 ? -9.840 1.593 17.039 1.00 92.81 80 ILE A C 1
ATOM 594 O O . ILE A 1 80 ? -10.396 2.096 16.064 1.00 92.81 80 ILE A O 1
ATOM 598 N N . LYS A 1 81 ? -8.914 2.254 17.741 1.00 94.00 81 LYS A N 1
ATOM 599 C CA . LYS A 1 81 ? -8.447 3.586 17.337 1.00 94.00 81 LYS A CA 1
ATOM 600 C C . LYS A 1 81 ? -7.440 3.470 16.195 1.00 94.00 81 LYS A C 1
ATOM 602 O O . LYS A 1 81 ? -6.784 2.445 16.024 1.00 94.00 81 LYS A O 1
ATOM 607 N N . PHE A 1 82 ? -7.228 4.577 15.484 1.00 93.38 82 PHE A N 1
ATOM 608 C CA . PHE A 1 82 ? -6.238 4.685 14.407 1.00 93.38 82 PHE A CA 1
ATOM 609 C C . PHE A 1 82 ? -4.863 4.104 14.758 1.00 93.38 82 PHE A C 1
ATOM 611 O O . PHE A 1 82 ? -4.331 3.273 14.025 1.00 93.38 82 PHE A O 1
ATOM 618 N N . LEU A 1 83 ? -4.306 4.496 15.906 1.00 95.06 83 LEU A N 1
ATOM 619 C CA . LEU A 1 83 ? -2.985 4.033 16.332 1.00 95.06 83 LEU A CA 1
ATOM 620 C C . LEU A 1 83 ? -2.959 2.552 16.723 1.00 95.06 83 LEU A C 1
ATOM 622 O O . LEU A 1 83 ? -1.916 1.916 16.586 1.00 95.06 83 LEU A O 1
ATOM 626 N N . ASP A 1 84 ? -4.075 2.004 17.197 1.00 94.69 84 ASP A N 1
ATOM 627 C CA . ASP A 1 84 ? -4.160 0.594 17.580 1.00 94.69 84 ASP A CA 1
ATOM 628 C C . ASP A 1 84 ? -4.137 -0.290 16.330 1.00 94.69 84 ASP A C 1
ATOM 630 O O . ASP A 1 84 ? -3.366 -1.249 16.262 1.00 94.69 84 ASP A O 1
ATOM 634 N N . TRP A 1 85 ? -4.886 0.095 15.290 1.00 95.62 85 TRP A N 1
ATOM 635 C CA . TRP A 1 85 ? -4.804 -0.557 13.983 1.00 95.62 85 TRP A CA 1
ATOM 636 C C . TRP A 1 85 ? -3.419 -0.424 13.367 1.00 95.62 85 TRP A C 1
ATOM 638 O O . TRP A 1 85 ? -2.878 -1.411 12.877 1.00 95.62 85 TRP A O 1
ATOM 648 N N . LEU A 1 86 ? -2.826 0.774 13.390 1.00 95.94 86 LEU A N 1
ATOM 649 C CA . LEU A 1 86 ? -1.504 1.004 12.808 1.00 95.94 86 LEU A CA 1
ATOM 650 C C . LEU A 1 86 ? -0.455 0.084 13.451 1.00 95.94 86 LEU A C 1
ATOM 652 O O . LEU A 1 86 ? 0.328 -0.549 12.750 1.00 95.94 86 LEU A O 1
ATOM 656 N N . LYS A 1 87 ? -0.478 -0.062 14.781 1.00 95.50 87 LYS A N 1
ATOM 657 C CA . LYS A 1 87 ? 0.413 -0.988 15.502 1.00 95.50 87 LYS A CA 1
ATOM 658 C C . LYS A 1 87 ? 0.159 -2.454 15.152 1.00 95.50 87 LYS A C 1
ATOM 660 O O . LYS A 1 87 ? 1.110 -3.227 15.082 1.00 95.50 87 LYS A O 1
ATOM 665 N N . LEU A 1 88 ? -1.100 -2.835 14.943 1.00 94.56 88 LEU A N 1
ATOM 666 C CA . LEU A 1 88 ? -1.477 -4.196 14.559 1.00 94.56 88 LEU A CA 1
ATOM 667 C C . LEU A 1 88 ? -1.052 -4.530 13.118 1.00 94.56 88 LEU A C 1
ATOM 669 O O . LEU A 1 88 ? -0.575 -5.628 12.844 1.00 94.56 88 LEU A O 1
ATOM 673 N N . SER A 1 89 ? -1.228 -3.583 12.200 1.00 94.94 89 SER A N 1
ATOM 674 C CA . SER A 1 89 ? -1.093 -3.781 10.752 1.00 94.94 89 SER A CA 1
ATOM 675 C C . SER A 1 89 ? 0.309 -3.507 10.210 1.00 94.94 89 SER A C 1
ATOM 677 O O . SER A 1 89 ? 0.624 -3.987 9.119 1.00 94.94 89 SER A O 1
ATOM 679 N N . ILE A 1 90 ? 1.176 -2.806 10.951 1.00 95.44 90 ILE A N 1
ATOM 680 C CA . ILE A 1 90 ? 2.525 -2.451 10.487 1.00 95.44 90 ILE A CA 1
ATOM 681 C C . ILE A 1 90 ? 3.360 -3.676 10.100 1.00 95.44 90 ILE A C 1
ATOM 683 O O . ILE A 1 90 ? 3.932 -3.710 9.014 1.00 95.44 90 ILE A O 1
ATOM 687 N N . TRP A 1 91 ? 3.379 -4.715 10.940 1.00 95.44 91 TRP A N 1
ATOM 688 C CA . TRP A 1 91 ? 4.166 -5.922 10.684 1.00 95.44 91 TRP A CA 1
ATOM 689 C C . TRP A 1 91 ? 3.625 -6.738 9.505 1.00 95.44 91 TRP A C 1
ATOM 691 O O . TRP A 1 91 ? 4.402 -6.998 8.585 1.00 95.44 91 TRP A O 1
ATOM 701 N N . PRO A 1 92 ? 2.323 -7.092 9.455 1.00 95.62 92 PRO A N 1
ATOM 702 C CA . PRO A 1 92 ? 1.748 -7.743 8.283 1.00 95.62 92 PRO A CA 1
ATOM 703 C C . PRO A 1 92 ? 2.003 -6.965 6.990 1.00 95.62 92 PRO A C 1
ATOM 705 O O . PRO A 1 92 ? 2.463 -7.559 6.018 1.00 95.62 92 PRO A O 1
ATOM 708 N N . SER A 1 93 ? 1.786 -5.644 7.000 1.00 95.19 93 SER A N 1
ATOM 709 C CA . SER A 1 93 ? 1.933 -4.797 5.810 1.00 95.19 93 SER A CA 1
ATOM 710 C C . SER A 1 93 ? 3.376 -4.773 5.309 1.00 95.19 93 SER A C 1
ATOM 712 O O . SER A 1 93 ? 3.614 -4.979 4.119 1.00 95.19 93 SER A O 1
ATOM 714 N N . ILE A 1 94 ? 4.356 -4.601 6.206 1.00 95.69 94 ILE A N 1
ATOM 715 C CA . ILE A 1 94 ? 5.782 -4.643 5.847 1.00 95.69 94 ILE A CA 1
ATOM 716 C C . ILE A 1 94 ? 6.151 -6.013 5.274 1.00 95.69 94 ILE A C 1
ATOM 718 O O . ILE A 1 94 ? 6.814 -6.072 4.236 1.00 95.69 94 ILE A O 1
ATOM 722 N N . CYS A 1 95 ? 5.711 -7.107 5.899 1.00 97.00 95 CYS A N 1
ATOM 723 C CA . CYS A 1 95 ? 5.991 -8.459 5.417 1.00 97.00 95 CYS A CA 1
ATOM 724 C C . CYS A 1 95 ? 5.415 -8.692 4.013 1.00 97.00 95 CYS A C 1
ATOM 726 O O . CYS A 1 95 ? 6.143 -9.134 3.121 1.00 97.00 95 CYS A O 1
ATOM 728 N N . THR A 1 96 ? 4.144 -8.345 3.779 1.00 96.44 96 THR A N 1
ATOM 729 C CA . THR A 1 96 ? 3.499 -8.527 2.468 1.00 96.44 96 THR A CA 1
ATOM 730 C C . THR A 1 96 ? 4.097 -7.621 1.397 1.00 96.44 96 THR A C 1
ATOM 732 O O . THR A 1 96 ? 4.332 -8.071 0.276 1.00 96.44 96 THR A O 1
ATOM 735 N N . MET A 1 97 ? 4.400 -6.362 1.734 1.00 96.50 97 MET A N 1
ATOM 736 C CA . MET A 1 97 ? 5.023 -5.424 0.798 1.00 96.50 97 MET A CA 1
ATOM 737 C C . MET A 1 97 ? 6.450 -5.845 0.442 1.00 96.50 97 MET A C 1
ATOM 739 O O . MET A 1 97 ? 6.820 -5.804 -0.728 1.00 96.50 97 MET A O 1
ATOM 743 N N . THR A 1 98 ? 7.234 -6.297 1.423 1.00 96.38 98 THR A N 1
ATOM 744 C CA . THR A 1 98 ? 8.601 -6.788 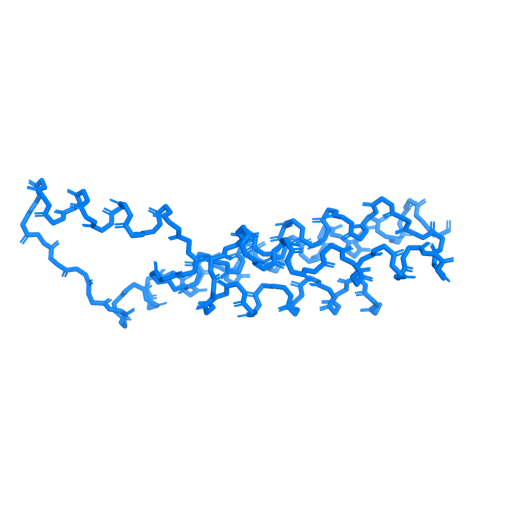1.193 1.00 96.38 98 THR A CA 1
ATOM 745 C C . THR A 1 98 ? 8.585 -8.032 0.315 1.00 96.38 98 THR A C 1
ATOM 747 O O . THR A 1 98 ? 9.326 -8.100 -0.665 1.00 96.38 98 THR A O 1
ATOM 750 N N . PHE A 1 99 ? 7.705 -8.991 0.613 1.00 96.81 99 PHE A N 1
ATOM 751 C CA . PHE A 1 99 ? 7.557 -10.200 -0.192 1.00 96.81 99 PHE A CA 1
ATOM 752 C C . PHE A 1 99 ? 7.187 -9.877 -1.647 1.00 96.81 99 PHE A C 1
ATOM 754 O O . PHE A 1 99 ? 7.845 -10.354 -2.572 1.00 96.81 99 PHE A O 1
ATOM 761 N N . ALA A 1 100 ? 6.192 -9.012 -1.861 1.00 96.19 100 ALA A N 1
ATOM 762 C CA . ALA A 1 100 ? 5.784 -8.592 -3.200 1.00 96.19 100 ALA A CA 1
ATOM 763 C C . ALA A 1 100 ? 6.902 -7.856 -3.947 1.00 96.19 100 ALA A C 1
ATOM 765 O O . ALA A 1 100 ? 7.141 -8.126 -5.124 1.00 96.19 100 ALA A O 1
ATOM 766 N N . LEU A 1 101 ? 7.624 -6.960 -3.270 1.00 94.94 101 LEU A N 1
ATOM 767 C CA . LEU A 1 101 ? 8.736 -6.230 -3.871 1.00 94.94 101 LEU A CA 1
ATOM 768 C C . LEU A 1 101 ? 9.843 -7.184 -4.337 1.00 94.94 101 LEU A C 1
ATOM 770 O O . LEU A 1 101 ? 10.323 -7.054 -5.464 1.00 94.94 101 LEU A O 1
ATOM 774 N N . LEU A 1 102 ? 10.221 -8.159 -3.505 1.00 95.00 102 LEU A N 1
ATOM 775 C CA . LEU A 1 102 ? 11.212 -9.176 -3.864 1.00 95.00 102 LEU A CA 1
ATOM 776 C C . LEU A 1 102 ? 10.734 -10.046 -5.030 1.00 95.00 102 LEU A C 1
ATOM 778 O O . LEU A 1 102 ? 11.505 -10.283 -5.960 1.00 95.00 102 LEU A O 1
ATOM 782 N N . PHE A 1 103 ? 9.464 -10.460 -5.021 1.00 94.25 103 PHE A N 1
ATOM 783 C CA . PHE A 1 103 ? 8.856 -11.200 -6.126 1.00 94.25 103 PHE A CA 1
ATOM 784 C C . PHE A 1 103 ? 8.946 -10.422 -7.444 1.00 94.25 103 PHE A C 1
ATOM 786 O O . PHE A 1 103 ? 9.427 -10.953 -8.444 1.00 94.25 103 PHE A O 1
ATOM 793 N N . PHE A 1 104 ? 8.569 -9.141 -7.454 1.00 92.56 104 PHE A N 1
ATOM 794 C CA . PHE A 1 104 ? 8.656 -8.324 -8.662 1.00 92.56 104 PHE A CA 1
ATOM 795 C C . PHE A 1 104 ? 10.104 -8.089 -9.104 1.00 92.56 104 PHE A C 1
ATOM 797 O O . PHE A 1 104 ? 10.390 -8.172 -10.295 1.00 92.56 104 PHE A O 1
ATOM 804 N N . ILE A 1 105 ? 11.045 -7.859 -8.186 1.00 91.19 105 ILE A N 1
ATOM 805 C CA . ILE A 1 105 ? 12.471 -7.748 -8.541 1.00 91.19 105 ILE A CA 1
ATOM 806 C C . ILE A 1 105 ? 12.976 -9.045 -9.192 1.00 91.19 105 ILE A C 1
ATOM 808 O O . ILE A 1 105 ? 13.661 -8.996 -10.216 1.00 91.19 105 ILE A O 1
ATOM 812 N N . PHE A 1 106 ? 12.608 -10.201 -8.637 1.00 91.44 106 PHE A N 1
ATOM 813 C CA . PHE A 1 106 ? 12.969 -11.506 -9.184 1.00 91.44 106 PHE A CA 1
ATOM 814 C C . PHE A 1 106 ? 12.390 -11.721 -10.590 1.00 91.44 106 PHE A C 1
ATOM 816 O O . PHE A 1 106 ? 13.132 -12.082 -11.508 1.00 91.44 106 PHE A O 1
ATOM 823 N N . VAL A 1 107 ? 11.095 -11.440 -10.768 1.00 89.38 107 VAL A N 1
ATOM 824 C CA . VAL A 1 107 ? 10.383 -11.542 -12.052 1.00 89.38 107 VAL A CA 1
ATOM 825 C C . VAL A 1 107 ? 11.000 -10.619 -13.099 1.00 89.38 107 VAL A C 1
ATOM 827 O O . VAL A 1 107 ? 11.266 -11.053 -14.219 1.00 89.38 107 VAL A O 1
ATOM 830 N N . TYR A 1 108 ? 11.294 -9.370 -12.731 1.00 85.94 108 TYR A N 1
ATOM 831 C CA . TYR A 1 108 ? 11.970 -8.420 -13.613 1.00 85.94 108 TYR A CA 1
ATOM 832 C C . TYR A 1 108 ? 13.306 -8.971 -14.115 1.00 85.94 108 TYR A C 1
ATOM 834 O O . TYR A 1 108 ? 13.599 -8.894 -15.303 1.00 85.94 108 TYR A O 1
ATOM 842 N N . SER A 1 109 ? 14.099 -9.568 -13.218 1.00 85.25 109 SER A N 1
ATOM 843 C CA . SER A 1 109 ? 15.421 -10.094 -13.563 1.00 85.25 109 SER A CA 1
ATOM 844 C C . SER A 1 109 ? 15.398 -11.357 -14.432 1.00 85.25 109 SER A C 1
ATOM 846 O O . SER A 1 109 ? 16.432 -11.649 -15.030 1.00 85.25 109 SER A O 1
ATOM 848 N N . HIS A 1 110 ? 14.306 -12.127 -14.463 1.00 82.94 110 HIS A N 1
ATOM 849 C CA . HIS A 1 110 ? 14.241 -13.404 -15.195 1.00 82.94 110 HIS A CA 1
ATOM 850 C C . HIS A 1 110 ? 13.399 -13.343 -16.470 1.00 82.94 110 HIS A C 1
ATOM 852 O O . HIS A 1 110 ? 13.689 -14.078 -17.407 1.00 82.94 110 HIS A O 1
ATOM 858 N N . ILE A 1 111 ? 12.358 -12.506 -16.507 1.00 78.44 111 ILE A N 1
ATOM 859 C CA . ILE A 1 111 ? 11.410 -12.451 -17.632 1.00 78.44 111 ILE A CA 1
ATOM 860 C C . ILE A 1 111 ? 11.704 -11.279 -18.573 1.00 78.44 111 ILE A C 1
ATOM 862 O O . ILE A 1 111 ? 11.506 -11.400 -19.776 1.00 78.44 111 ILE A O 1
ATOM 866 N N . TYR A 1 112 ? 12.160 -10.145 -18.034 1.00 69.75 112 TYR A N 1
ATOM 867 C CA . TYR A 1 112 ? 12.286 -8.883 -18.777 1.00 69.75 112 TYR A CA 1
ATOM 868 C C . TYR A 1 112 ? 13.741 -8.438 -18.985 1.00 69.75 112 TYR A C 1
ATOM 870 O O . TYR A 1 112 ? 13.982 -7.284 -19.347 1.00 69.75 112 TYR A O 1
ATOM 878 N N . LYS A 1 113 ? 14.697 -9.333 -18.717 1.00 56.44 113 LYS A N 1
ATOM 879 C CA . LYS A 1 113 ? 16.110 -9.155 -19.059 1.00 56.44 113 LYS A CA 1
ATOM 880 C C . LYS A 1 113 ? 16.378 -9.573 -20.496 1.00 56.44 113 LYS A C 1
ATOM 882 O O . LYS A 1 113 ? 15.787 -10.590 -20.915 1.00 56.44 113 LYS A O 1
#

Sequence (113 aa):
ALTSLVFLGSGIISSCLDNVVVVAATIPIIKDLIAINQVREMLWWVLLFGACFGGNLTIIGSTANIIAIGTLEKDRKQTIKFLDWLKLSIWPSICTMTFALLFFIFVYSHIYK

Foldseek 3Di:
DVLVCLLQVLLQVLCVAALVVSLVVCVVVLVVVLVVDVPNPSSNVSNNQSLVLSNQLWCHSHPVSVVVQVVCCVPVVDHQDGVNSNVVRVVVSCVSSVVVVVVSVVCCVPPVD

pLDDT: mean 92.2, std 6.76, range [56.44, 97.0]